Protein AF-A0A965K4A2-F1 (afdb_monomer_lite)

Radius of gyration: 13.81 Å; chains: 1; bounding box: 34×24×34 Å

Secondary structure (DSSP, 8-state):
-HHHHHHHHHHHTTT--HHHHHTTEEEEETTSPPPPHHHHHHHHHHHHHHHHHHH--SSSHHHHHHHHHHHHHGGGT-TT---HHHHHHTEEEEE---

Structure (mmCIF, N/CA/C/O backbone):
data_AF-A0A965K4A2-F1
#
_entry.id   AF-A0A965K4A2-F1
#
loop_
_atom_site.group_PDB
_atom_site.id
_atom_site.type_symbol
_atom_site.label_atom_id
_atom_site.label_alt_id
_atom_site.label_comp_id
_atom_site.label_asym_id
_atom_site.label_entity_id
_atom_site.label_seq_id
_atom_site.pdbx_PDB_ins_code
_atom_site.Cartn_x
_atom_site.Cartn_y
_atom_site.Cartn_z
_atom_site.occupancy
_atom_site.B_iso_or_equiv
_atom_site.auth_seq_id
_atom_site.auth_comp_id
_atom_site.auth_asym_id
_atom_site.auth_atom_id
_atom_site.pdbx_PDB_model_num
ATOM 1 N N . VAL A 1 1 ? -6.860 2.955 -16.000 1.00 63.62 1 VAL A N 1
ATOM 2 C CA . VAL A 1 1 ? -8.038 2.314 -15.357 1.00 63.62 1 VAL A CA 1
ATOM 3 C C . VAL A 1 1 ? -7.767 2.025 -13.886 1.00 63.62 1 VAL A C 1
ATOM 5 O O . VAL A 1 1 ? -8.522 2.504 -13.05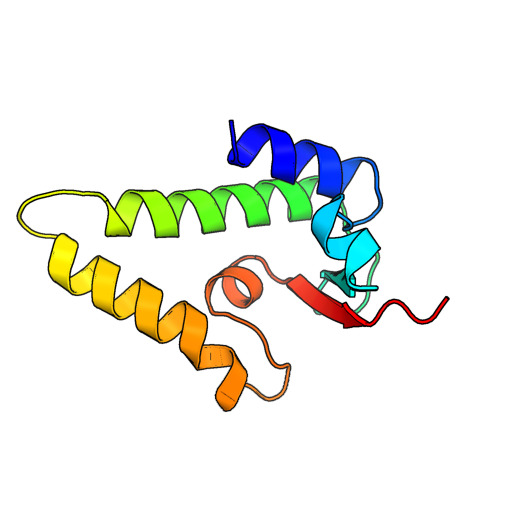2 1.00 63.62 1 VAL A O 1
ATOM 8 N N . GLU A 1 2 ? -6.670 1.333 -13.564 1.00 70.44 2 GLU A N 1
ATOM 9 C CA . GLU A 1 2 ? -6.285 0.964 -12.192 1.00 70.44 2 GLU A CA 1
ATOM 10 C C . GLU A 1 2 ? -6.210 2.152 -11.219 1.00 70.44 2 GLU A C 1
ATOM 12 O O . GLU A 1 2 ? -6.946 2.168 -10.237 1.00 70.44 2 GLU A O 1
ATOM 17 N N . PHE A 1 3 ? -5.431 3.193 -11.534 1.00 74.00 3 PHE A N 1
ATOM 18 C CA . PHE A 1 3 ? -5.333 4.406 -10.708 1.00 74.00 3 PHE A CA 1
ATOM 19 C C . PHE A 1 3 ? -6.699 5.005 -10.347 1.00 74.00 3 PHE A C 1
ATOM 21 O O . PHE A 1 3 ? -6.960 5.341 -9.194 1.00 74.00 3 PHE A O 1
ATOM 28 N N . MET A 1 4 ? -7.590 5.108 -11.336 1.00 74.06 4 MET A N 1
ATOM 29 C CA . MET A 1 4 ? -8.898 5.739 -11.178 1.00 74.06 4 MET A CA 1
ATOM 30 C C . MET A 1 4 ? -9.844 4.859 -10.355 1.00 74.06 4 MET A C 1
ATOM 32 O O . MET A 1 4 ? -10.539 5.356 -9.474 1.00 74.06 4 MET A O 1
ATOM 36 N N . TYR A 1 5 ? -9.821 3.544 -10.589 1.00 78.25 5 TYR A N 1
ATOM 37 C CA . TYR A 1 5 ? -10.579 2.566 -9.811 1.00 78.25 5 TYR A CA 1
ATOM 38 C C . TYR A 1 5 ? -10.142 2.546 -8.340 1.00 78.25 5 TYR A C 1
ATOM 40 O O . TYR A 1 5 ? -10.987 2.638 -7.449 1.00 78.25 5 TYR A O 1
ATOM 48 N N . LEU A 1 6 ? -8.835 2.464 -8.082 1.00 79.81 6 LEU A N 1
ATOM 49 C CA . LEU A 1 6 ? -8.283 2.371 -6.732 1.00 79.81 6 LEU A CA 1
ATOM 50 C C . LEU A 1 6 ? -8.500 3.662 -5.940 1.00 79.81 6 LEU A C 1
ATOM 52 O O . LEU A 1 6 ? -9.008 3.594 -4.822 1.00 79.81 6 LEU A O 1
ATOM 56 N N . SER A 1 7 ? -8.211 4.822 -6.541 1.00 74.44 7 SER A N 1
ATOM 57 C CA . SER A 1 7 ? -8.445 6.130 -5.913 1.00 74.44 7 SER A CA 1
ATOM 58 C C . SER A 1 7 ? -9.912 6.289 -5.517 1.00 74.44 7 SER A C 1
ATOM 60 O O . SER A 1 7 ? -10.218 6.536 -4.354 1.00 74.44 7 SER A O 1
ATOM 62 N N . LEU A 1 8 ? -10.842 6.054 -6.452 1.00 80.12 8 LEU A N 1
ATOM 63 C CA . LEU A 1 8 ? -12.275 6.190 -6.184 1.00 80.12 8 LEU A CA 1
ATOM 64 C C . LEU A 1 8 ? -12.769 5.215 -5.115 1.00 80.12 8 LEU A C 1
ATOM 66 O O . LEU A 1 8 ? -13.553 5.608 -4.251 1.00 80.12 8 LEU A O 1
ATOM 70 N N . MET A 1 9 ? -12.338 3.954 -5.166 1.00 82.25 9 MET A N 1
ATOM 71 C CA . MET A 1 9 ? -12.755 2.949 -4.190 1.00 82.25 9 MET A CA 1
ATOM 72 C C . MET A 1 9 ? -12.228 3.275 -2.795 1.00 82.25 9 MET A C 1
ATOM 74 O O . MET A 1 9 ? -13.002 3.282 -1.840 1.00 82.25 9 MET A O 1
ATOM 78 N N . TRP A 1 10 ? -10.947 3.616 -2.668 1.00 79.31 10 TRP A N 1
ATOM 79 C CA . TRP A 1 10 ? -10.361 3.974 -1.380 1.00 79.31 10 TRP A CA 1
ATOM 80 C C . TRP A 1 10 ? -10.959 5.243 -0.789 1.00 79.31 10 TRP A C 1
ATOM 82 O O . TRP A 1 10 ? -11.248 5.253 0.406 1.00 79.31 10 TRP A O 1
ATOM 92 N N . THR A 1 11 ? -11.231 6.262 -1.605 1.00 77.69 11 THR A N 1
ATOM 93 C CA . THR A 1 11 ? -11.894 7.482 -1.135 1.00 77.69 11 THR A CA 1
ATOM 94 C C . THR A 1 11 ? -13.350 7.229 -0.737 1.00 77.69 11 THR A C 1
ATOM 96 O O . THR A 1 11 ? -13.775 7.661 0.329 1.00 77.69 11 THR A O 1
ATOM 99 N N . LYS A 1 12 ? -14.139 6.526 -1.562 1.00 79.19 12 LYS A N 1
ATOM 100 C CA . LYS A 1 12 ? -15.588 6.367 -1.323 1.00 79.19 12 LYS A CA 1
ATOM 101 C C . LYS A 1 12 ? -15.947 5.268 -0.326 1.00 79.19 12 LYS A C 1
ATOM 103 O O . LYS A 1 12 ? -17.055 5.277 0.200 1.00 79.19 12 LYS A O 1
ATOM 108 N N . ARG A 1 13 ? -15.062 4.299 -0.092 1.00 78.50 13 ARG A N 1
ATOM 109 C CA . ARG A 1 13 ? -15.318 3.142 0.783 1.00 78.50 13 ARG A CA 1
ATOM 110 C C . ARG A 1 13 ? -14.332 3.060 1.942 1.00 78.50 13 ARG A C 1
ATOM 112 O O . ARG A 1 13 ? -13.991 1.967 2.383 1.00 78.50 13 ARG A O 1
ATOM 119 N N . ASN A 1 14 ? -13.873 4.216 2.422 1.00 75.50 14 ASN A N 1
ATOM 120 C CA . ASN A 1 14 ? -13.052 4.346 3.626 1.00 75.50 14 ASN A CA 1
ATOM 121 C C . ASN A 1 14 ? -11.855 3.368 3.645 1.00 75.50 14 ASN A C 1
ATOM 123 O O . ASN A 1 14 ? -11.657 2.612 4.601 1.00 75.50 14 ASN A O 1
ATOM 127 N N . GLY A 1 15 ? -11.118 3.318 2.531 1.00 77.38 15 GLY A N 1
ATOM 128 C CA . GLY A 1 15 ? -9.939 2.470 2.373 1.00 77.38 15 GLY A CA 1
ATOM 129 C C . GLY A 1 15 ? -10.183 1.023 1.931 1.00 77.38 15 GLY A C 1
ATOM 130 O O . GLY A 1 15 ? -9.235 0.238 1.923 1.00 77.38 15 GLY A O 1
ATOM 131 N N . GLN A 1 16 ? -11.396 0.651 1.502 1.00 84.06 16 GLN A N 1
ATOM 132 C CA . GLN A 1 16 ? -11.684 -0.685 0.956 1.00 84.06 16 GLN A CA 1
ATOM 133 C C . GLN A 1 16 ? -11.956 -0.695 -0.552 1.00 84.06 16 GLN A C 1
ATOM 135 O O . GLN A 1 16 ? -12.835 -0.007 -1.063 1.00 84.06 16 GLN A O 1
ATOM 140 N N . THR A 1 17 ? -11.259 -1.569 -1.276 1.00 85.94 17 THR A N 1
ATOM 141 C CA . THR A 1 17 ? -11.675 -1.996 -2.621 1.00 85.94 17 THR A CA 1
ATOM 142 C C . THR A 1 17 ? -12.626 -3.189 -2.540 1.00 85.94 17 THR A C 1
ATOM 144 O O . THR A 1 17 ? -12.790 -3.792 -1.482 1.00 85.94 17 THR A O 1
ATOM 147 N N . VAL A 1 18 ? -13.251 -3.565 -3.662 1.00 84.25 18 VAL A N 1
ATOM 148 C CA . VAL A 1 18 ? -14.103 -4.769 -3.721 1.00 84.25 18 VAL A CA 1
ATOM 149 C C . VAL A 1 18 ? -13.321 -6.017 -3.294 1.00 84.25 18 VAL A C 1
ATOM 151 O O . VAL A 1 18 ? -13.799 -6.758 -2.443 1.00 84.25 18 VAL A O 1
ATOM 154 N N . GLY A 1 19 ? -12.096 -6.191 -3.802 1.00 82.12 19 GLY A N 1
ATOM 155 C CA . GLY A 1 19 ? -11.220 -7.305 -3.418 1.00 82.12 19 GLY A CA 1
ATOM 156 C C . GLY A 1 19 ? -10.761 -7.245 -1.956 1.00 82.12 19 GLY A C 1
ATOM 157 O O . GLY A 1 19 ? -10.726 -8.261 -1.268 1.00 82.12 19 GLY A O 1
ATOM 158 N N . ALA A 1 20 ? -10.470 -6.047 -1.441 1.00 83.00 20 ALA A N 1
ATOM 159 C CA . ALA A 1 20 ? -10.123 -5.874 -0.030 1.00 83.00 20 ALA A CA 1
ATOM 160 C C . ALA A 1 20 ? -11.297 -6.261 0.886 1.00 83.00 20 ALA A C 1
ATOM 162 O O . ALA A 1 20 ? -11.112 -6.976 1.866 1.00 83.00 20 ALA A O 1
ATOM 163 N N . LYS A 1 21 ? -12.523 -5.878 0.508 1.00 84.69 21 LYS A N 1
ATOM 164 C CA . LYS A 1 21 ? -13.736 -6.233 1.246 1.00 84.69 21 LYS A CA 1
ATOM 165 C C . LYS A 1 21 ? -13.988 -7.742 1.256 1.00 84.69 21 LYS A C 1
ATOM 167 O O . LYS A 1 21 ? -14.351 -8.277 2.295 1.00 84.69 21 LYS A O 1
ATOM 172 N N . THR A 1 22 ? -13.762 -8.439 0.139 1.00 85.88 22 THR A N 1
ATOM 173 C CA . THR A 1 22 ? -13.885 -9.910 0.100 1.00 85.88 22 THR A CA 1
ATOM 174 C C . THR A 1 22 ? -12.845 -10.618 0.966 1.00 85.88 22 THR A C 1
ATOM 176 O O . THR A 1 22 ? -13.113 -11.706 1.457 1.00 85.88 22 THR A O 1
ATOM 179 N N . LEU A 1 23 ? -11.679 -9.998 1.172 1.00 85.19 23 LEU A N 1
ATOM 180 C CA . LEU A 1 23 ? -10.605 -10.519 2.020 1.00 85.19 23 LEU A CA 1
ATOM 181 C C . LEU A 1 23 ? -10.706 -10.053 3.483 1.00 85.19 23 LEU A C 1
ATOM 183 O O . LEU A 1 23 ? -9.861 -10.430 4.289 1.00 85.19 23 LEU A O 1
ATOM 187 N N . GLY A 1 24 ? -11.702 -9.228 3.833 1.00 86.69 24 GLY A N 1
ATOM 188 C CA . GLY A 1 24 ? -11.837 -8.670 5.181 1.00 86.69 24 GLY A CA 1
ATOM 189 C C . GLY A 1 24 ? -10.649 -7.796 5.584 1.00 86.69 24 GLY A C 1
ATOM 190 O O . GLY A 1 24 ? -10.228 -7.815 6.736 1.00 86.69 24 GLY A O 1
ATOM 191 N N . ILE A 1 25 ? -10.062 -7.060 4.640 1.00 88.56 25 ILE A N 1
ATOM 192 C CA . ILE A 1 25 ? -8.948 -6.141 4.898 1.00 88.56 25 ILE A CA 1
ATOM 193 C C . ILE A 1 25 ? -9.339 -4.720 4.510 1.00 88.56 25 ILE A C 1
ATOM 195 O O . ILE A 1 25 ? -10.131 -4.496 3.591 1.00 88.56 25 ILE A O 1
ATOM 199 N N . ARG A 1 26 ? -8.762 -3.734 5.190 1.00 87.50 26 ARG A N 1
ATOM 200 C CA . ARG A 1 26 ? -8.896 -2.316 4.844 1.00 87.50 26 ARG A CA 1
ATOM 201 C C . ARG A 1 26 ? -7.547 -1.623 4.913 1.00 87.50 26 ARG A C 1
ATOM 203 O O . ARG A 1 26 ? -6.655 -2.049 5.641 1.00 87.50 26 ARG A O 1
ATOM 210 N N . VAL A 1 27 ? -7.421 -0.527 4.181 1.00 86.69 27 VAL A N 1
ATOM 211 C CA . VAL A 1 27 ? -6.245 0.340 4.249 1.00 86.69 27 VAL A CA 1
ATOM 212 C C . VAL A 1 27 ? -6.578 1.542 5.128 1.00 86.69 27 VAL A C 1
ATOM 214 O O . VAL A 1 27 ? -7.620 2.173 4.942 1.00 86.69 27 VAL A O 1
ATOM 217 N N . VAL A 1 28 ? -5.705 1.847 6.080 1.00 88.25 28 VAL A N 1
ATOM 218 C CA . VAL A 1 28 ? -5.795 3.011 6.974 1.00 88.25 28 VAL A CA 1
ATOM 219 C C . VAL A 1 28 ? -4.480 3.782 6.947 1.00 88.25 28 VAL A C 1
ATOM 221 O O . VAL A 1 28 ? -3.486 3.318 6.381 1.00 88.25 28 VAL A O 1
ATOM 224 N N . ALA A 1 29 ? -4.471 4.976 7.525 1.00 86.62 29 ALA A N 1
ATOM 225 C CA . ALA A 1 29 ? -3.240 5.727 7.700 1.00 86.62 29 ALA A CA 1
ATOM 226 C C . ALA A 1 29 ? -2.300 5.015 8.683 1.00 86.62 29 ALA A C 1
ATOM 228 O O . ALA A 1 29 ? -2.749 4.289 9.572 1.00 86.62 29 ALA A O 1
ATOM 229 N N . ALA A 1 30 ? -0.992 5.219 8.536 1.00 84.50 30 ALA A N 1
ATOM 230 C CA . ALA A 1 30 ? 0.003 4.609 9.421 1.00 84.50 30 ALA A CA 1
ATOM 231 C C . ALA A 1 30 ? -0.120 5.071 10.888 1.00 84.50 30 ALA A C 1
ATOM 233 O O . ALA A 1 30 ? 0.331 4.368 11.787 1.00 84.50 30 ALA A O 1
ATOM 234 N N . ASP A 1 31 ? -0.757 6.218 11.138 1.00 82.69 31 ASP A N 1
ATOM 235 C CA . ASP A 1 31 ? -1.094 6.718 12.478 1.00 82.69 31 ASP A CA 1
ATOM 236 C C . ASP A 1 31 ? -2.402 6.126 13.047 1.00 82.69 31 ASP A C 1
ATOM 238 O O . ASP A 1 31 ? -2.794 6.444 14.168 1.00 82.69 31 ASP A O 1
ATOM 242 N N . GLY A 1 32 ? -3.080 5.255 12.291 1.00 78.50 32 GLY A N 1
ATOM 243 C CA . GLY A 1 32 ? -4.359 4.648 12.660 1.00 78.50 32 GLY A CA 1
ATOM 244 C C . GLY A 1 32 ? -5.585 5.510 12.347 1.00 78.50 32 GLY A C 1
ATOM 245 O O . GLY A 1 32 ? -6.710 5.067 12.593 1.00 78.50 32 GLY A O 1
ATOM 246 N N . SER A 1 33 ? -5.410 6.711 11.789 1.00 82.75 33 SER A N 1
ATOM 247 C CA . SER A 1 33 ? -6.529 7.559 11.377 1.00 82.75 33 SER A CA 1
ATOM 248 C C . SER A 1 33 ? -7.268 6.993 10.147 1.00 82.75 33 SER A C 1
ATOM 250 O O . SER A 1 33 ? -6.710 6.208 9.362 1.00 82.75 33 SER A O 1
ATOM 252 N N . PRO A 1 34 ? -8.555 7.353 9.956 1.00 80.81 34 PRO A N 1
ATOM 253 C CA . PRO A 1 34 ? -9.304 6.966 8.768 1.00 80.81 34 PRO A CA 1
ATOM 254 C C . PRO A 1 34 ? -8.631 7.459 7.486 1.00 80.81 34 PRO A C 1
ATOM 256 O O . PRO A 1 34 ? -8.018 8.526 7.449 1.00 80.81 34 PRO A O 1
ATOM 259 N N . MET A 1 35 ? -8.792 6.703 6.399 1.00 81.25 35 MET A N 1
ATOM 260 C CA . MET A 1 35 ? -8.211 7.087 5.116 1.00 81.25 35 MET A CA 1
ATOM 261 C C . MET A 1 35 ? -8.840 8.396 4.610 1.00 81.25 35 MET A C 1
ATOM 263 O O . MET A 1 35 ? -10.038 8.455 4.332 1.00 81.25 35 MET A O 1
ATOM 267 N N . THR A 1 36 ? -8.019 9.429 4.415 1.00 82.00 36 THR A N 1
ATOM 268 C CA . THR A 1 36 ? -8.431 10.679 3.777 1.00 82.00 36 THR A CA 1
ATOM 269 C C . THR A 1 36 ? -8.377 10.555 2.249 1.00 82.00 36 THR A C 1
ATOM 271 O O . THR A 1 36 ? -7.619 9.741 1.705 1.00 82.00 36 THR A O 1
ATOM 274 N N . PRO A 1 37 ? -9.151 11.375 1.513 1.00 77.06 37 PRO A N 1
ATOM 275 C CA . PRO A 1 37 ? -9.091 11.408 0.053 1.00 77.06 37 PRO A CA 1
ATOM 276 C C . PRO A 1 37 ? -7.680 11.684 -0.482 1.00 77.06 37 PRO A C 1
ATOM 278 O O . PRO A 1 37 ? -7.251 11.037 -1.433 1.00 77.06 37 PRO A O 1
ATOM 281 N N . GLU A 1 38 ? -6.939 12.595 0.155 1.00 80.88 38 GLU A N 1
ATOM 282 C CA . GLU A 1 38 ? -5.560 12.932 -0.214 1.00 80.88 38 GLU A CA 1
ATOM 283 C C . GLU A 1 38 ? -4.624 11.721 -0.095 1.00 80.88 38 GLU A C 1
ATOM 285 O O . GLU A 1 38 ? -3.874 11.423 -1.027 1.00 80.88 38 GLU A O 1
ATOM 290 N N . MET A 1 39 ? -4.725 10.964 1.004 1.00 81.62 39 MET A N 1
ATOM 291 C CA . MET A 1 39 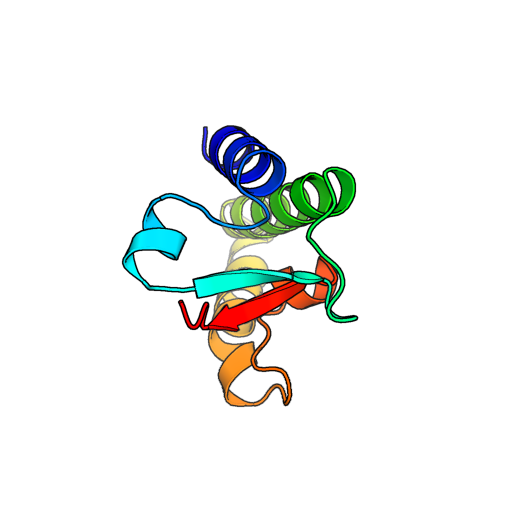? -3.946 9.737 1.190 1.00 81.62 39 MET A CA 1
ATOM 292 C C . MET A 1 39 ? -4.271 8.687 0.126 1.00 81.62 39 MET A C 1
ATOM 294 O O . MET A 1 39 ? -3.360 8.045 -0.399 1.00 81.62 39 MET A O 1
ATOM 298 N N . ALA A 1 40 ? -5.544 8.545 -0.257 1.00 81.19 40 ALA A N 1
ATOM 299 C CA . ALA A 1 40 ? -5.946 7.628 -1.322 1.00 81.19 40 AL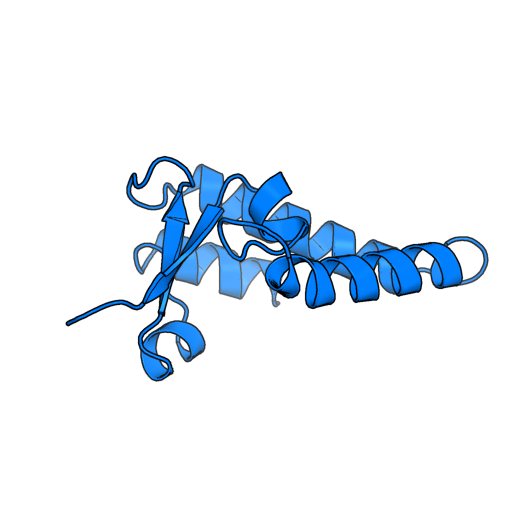A A CA 1
ATOM 300 C C . ALA A 1 40 ? -5.309 7.994 -2.676 1.00 81.19 40 ALA A C 1
ATOM 302 O O . ALA A 1 40 ? -4.786 7.110 -3.362 1.00 81.19 40 ALA A O 1
ATOM 303 N N . TYR A 1 41 ? -5.290 9.283 -3.036 1.00 79.94 41 TYR A N 1
ATOM 304 C CA . TYR A 1 41 ? -4.626 9.759 -4.254 1.00 79.94 41 TYR A CA 1
ATOM 305 C C . TYR A 1 41 ? -3.113 9.565 -4.201 1.00 79.94 41 TYR A C 1
ATOM 307 O O . TYR A 1 41 ? -2.528 9.055 -5.159 1.00 79.94 41 TYR A O 1
ATOM 315 N N . ARG A 1 42 ? -2.474 9.916 -3.078 1.00 83.06 42 ARG A N 1
ATOM 316 C CA . ARG A 1 42 ? -1.033 9.722 -2.880 1.00 83.06 42 ARG A CA 1
ATOM 317 C C . ARG A 1 42 ? -0.659 8.252 -3.025 1.00 83.06 42 ARG A C 1
ATOM 319 O O . ARG A 1 42 ? 0.283 7.928 -3.745 1.00 83.06 42 ARG A O 1
ATOM 326 N N . ARG A 1 43 ? -1.426 7.353 -2.407 1.00 82.62 43 ARG A N 1
ATOM 327 C CA . ARG A 1 43 ? -1.212 5.908 -2.513 1.00 82.62 43 ARG A CA 1
ATOM 328 C C . ARG A 1 43 ? -1.345 5.407 -3.946 1.00 82.62 43 ARG A C 1
ATOM 330 O O . ARG A 1 43 ? -0.476 4.674 -4.415 1.00 82.62 43 ARG A O 1
ATOM 337 N N . ALA A 1 44 ? -2.392 5.820 -4.658 1.00 82.00 44 ALA A N 1
ATOM 338 C CA . ALA A 1 44 ? -2.580 5.442 -6.055 1.00 82.00 44 ALA A CA 1
ATOM 339 C C . ALA A 1 44 ? -1.453 5.980 -6.955 1.00 82.00 44 ALA A C 1
ATOM 341 O O . ALA A 1 44 ? -0.999 5.271 -7.852 1.00 82.00 44 ALA A O 1
ATOM 342 N N . ALA A 1 45 ? -0.958 7.193 -6.695 1.00 82.50 45 ALA A N 1
ATOM 343 C CA . ALA A 1 45 ? 0.147 7.786 -7.444 1.00 82.50 45 ALA A CA 1
ATOM 344 C C . ALA A 1 45 ? 1.464 7.033 -7.209 1.00 82.50 45 ALA A C 1
ATOM 346 O O . ALA A 1 45 ? 2.162 6.708 -8.167 1.00 82.50 45 ALA A O 1
ATOM 347 N N . VAL A 1 46 ? 1.779 6.692 -5.955 1.00 83.50 46 VAL A N 1
ATOM 348 C CA . VAL A 1 46 ? 2.972 5.900 -5.612 1.00 83.50 46 VAL A CA 1
ATOM 349 C C . VAL A 1 46 ? 2.913 4.521 -6.271 1.00 83.50 46 VAL A C 1
ATOM 351 O O . VAL A 1 46 ? 3.887 4.102 -6.893 1.00 83.50 46 VAL A O 1
ATOM 354 N N . LEU A 1 47 ? 1.768 3.838 -6.206 1.00 80.12 47 LEU A N 1
ATOM 355 C CA . LEU A 1 47 ? 1.566 2.565 -6.903 1.00 80.12 47 LEU A CA 1
ATOM 356 C C . LEU A 1 47 ? 1.793 2.696 -8.413 1.00 80.12 47 LEU A C 1
ATOM 358 O O . LEU A 1 47 ? 2.530 1.906 -8.998 1.00 80.12 47 LEU A O 1
ATOM 362 N N . GLN A 1 48 ? 1.227 3.732 -9.035 1.00 79.31 48 GLN A N 1
ATOM 363 C CA . GLN A 1 48 ? 1.405 3.992 -10.461 1.00 79.31 48 GLN A CA 1
ATOM 364 C C . GLN A 1 48 ? 2.879 4.236 -10.819 1.00 79.31 48 GLN A C 1
ATOM 366 O O . GLN A 1 48 ? 3.338 3.739 -11.846 1.00 79.31 48 GLN A O 1
ATOM 371 N N . LEU A 1 49 ? 3.636 4.949 -9.979 1.00 77.56 49 LEU A N 1
ATOM 372 C CA . LEU A 1 49 ? 5.072 5.172 -10.173 1.00 77.56 49 LEU A CA 1
ATOM 373 C C . LEU A 1 49 ? 5.869 3.863 -10.123 1.00 77.56 49 LEU A C 1
ATOM 375 O O . LEU A 1 49 ? 6.712 3.638 -10.990 1.00 77.56 49 LEU A O 1
ATOM 379 N N . PHE A 1 50 ? 5.575 2.975 -9.169 1.00 72.94 50 PHE A N 1
ATOM 380 C CA . PHE A 1 50 ? 6.214 1.655 -9.091 1.00 72.94 50 PHE A CA 1
ATOM 381 C C . PHE A 1 50 ? 5.894 0.784 -10.321 1.00 72.94 50 PHE A C 1
ATOM 383 O O . PHE A 1 50 ? 6.792 0.159 -10.896 1.00 72.94 50 PHE A O 1
ATOM 390 N N . THR A 1 51 ? 4.640 0.775 -10.777 1.00 72.25 51 THR A N 1
ATOM 391 C CA . THR A 1 51 ? 4.213 -0.005 -11.952 1.00 72.25 51 THR A CA 1
ATOM 392 C C . THR A 1 51 ? 4.792 0.545 -13.259 1.00 72.25 51 THR A C 1
ATOM 394 O O . THR A 1 51 ? 5.259 -0.210 -14.111 1.00 72.25 51 THR A O 1
ATOM 397 N N . VAL A 1 52 ? 4.816 1.867 -13.437 1.00 73.69 52 VAL A N 1
ATOM 398 C CA . VAL A 1 52 ? 5.378 2.496 -14.645 1.00 73.69 52 VAL A CA 1
ATOM 399 C C . VAL A 1 52 ? 6.903 2.382 -14.662 1.00 73.69 52 VAL A C 1
ATOM 401 O O . VAL A 1 52 ? 7.473 2.047 -15.700 1.00 73.69 52 VAL A O 1
ATOM 404 N N . GLY A 1 53 ? 7.565 2.582 -13.518 1.00 68.12 53 GLY A N 1
ATOM 405 C CA . GLY A 1 53 ? 9.017 2.437 -13.392 1.00 68.12 53 GLY A CA 1
ATOM 406 C C . GLY A 1 53 ? 9.508 1.020 -13.702 1.00 68.12 53 GLY A C 1
ATOM 407 O O . GLY A 1 53 ? 10.550 0.856 -14.332 1.00 68.12 53 GLY A O 1
ATOM 408 N N . SER A 1 54 ? 8.731 -0.005 -13.339 1.00 65.19 54 SER A N 1
ATOM 409 C CA . SER A 1 54 ? 9.026 -1.408 -13.678 1.00 65.19 54 SER A CA 1
ATOM 410 C C . SER A 1 54 ? 8.704 -1.781 -15.132 1.00 65.19 54 SER A C 1
ATOM 412 O O . SER A 1 54 ? 9.272 -2.738 -15.658 1.00 65.19 54 SER A O 1
ATOM 414 N N . SER A 1 55 ? 7.856 -1.005 -15.815 1.00 65.38 55 SER A N 1
ATOM 415 C CA . SER A 1 55 ? 7.434 -1.262 -17.200 1.00 65.38 55 SER A CA 1
ATOM 416 C C . SER A 1 55 ? 8.305 -0.571 -18.263 1.00 65.38 55 SER A C 1
ATOM 418 O O . 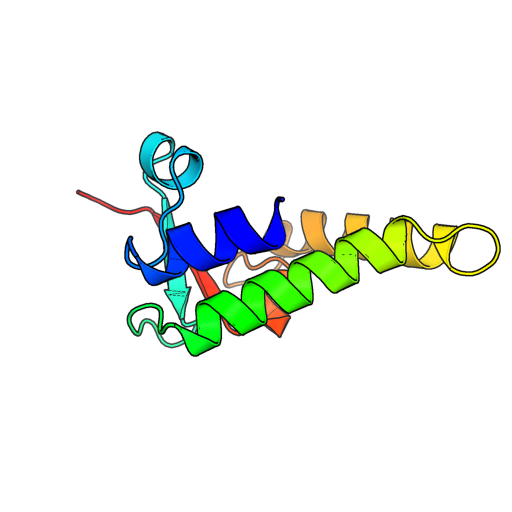SER A 1 55 ? 8.148 -0.850 -19.453 1.00 65.38 55 SER A O 1
ATOM 420 N N . MET A 1 56 ? 9.229 0.315 -17.872 1.00 65.19 56 MET A N 1
ATOM 421 C CA . MET A 1 56 ? 10.037 1.103 -18.812 1.00 65.19 56 MET A CA 1
ATOM 422 C C . MET A 1 56 ? 11.153 0.260 -19.465 1.00 65.19 56 MET A C 1
ATOM 424 O O . MET A 1 56 ? 11.963 -0.343 -18.751 1.00 65.19 56 MET A O 1
ATOM 428 N N . PRO A 1 57 ? 11.250 0.198 -20.807 1.00 60.06 57 PRO A N 1
ATOM 429 C CA . PRO A 1 57 ? 12.270 -0.615 -21.459 1.00 60.06 57 PRO A CA 1
ATOM 430 C C . PRO A 1 57 ? 13.667 0.043 -21.420 1.00 60.06 57 PRO A C 1
ATOM 432 O O . PRO A 1 57 ? 13.806 1.256 -21.275 1.00 60.06 57 PRO A O 1
ATOM 435 N N . TRP A 1 58 ? 14.698 -0.794 -21.597 1.00 64.12 58 TRP A N 1
ATOM 436 C CA . TRP A 1 58 ? 16.120 -0.466 -21.822 1.00 64.12 58 TRP A CA 1
ATOM 437 C C . TRP A 1 58 ? 17.011 -0.263 -20.584 1.00 64.12 58 TRP A C 1
ATOM 439 O O . TRP A 1 58 ? 17.837 -1.132 -20.325 1.00 64.12 58 TRP A O 1
ATOM 449 N N . ILE A 1 59 ? 16.881 0.819 -19.811 1.00 61.47 59 ILE A N 1
ATOM 450 C CA . ILE A 1 59 ? 17.876 1.150 -18.755 1.00 61.47 59 ILE A CA 1
ATOM 451 C C . ILE A 1 59 ? 17.350 0.896 -17.336 1.00 61.47 59 ILE A C 1
ATOM 453 O O . ILE A 1 59 ? 18.090 0.458 -16.459 1.00 61.47 59 ILE A O 1
ATOM 457 N N . LEU A 1 60 ? 16.055 1.121 -17.104 1.00 61.25 60 LEU A N 1
ATOM 458 C CA . LEU A 1 60 ? 15.459 1.054 -15.764 1.00 61.25 60 LEU A CA 1
ATOM 459 C C . LEU A 1 60 ? 14.790 -0.286 -15.452 1.00 61.25 60 LEU A C 1
ATOM 461 O O . LEU A 1 60 ? 14.473 -0.547 -14.299 1.00 61.25 60 LEU A O 1
ATOM 465 N N . LYS A 1 61 ? 14.619 -1.164 -16.442 1.00 66.50 61 LYS A N 1
ATOM 466 C CA . LYS A 1 61 ? 13.960 -2.467 -16.283 1.00 66.50 61 LYS A CA 1
ATOM 467 C C . LYS A 1 61 ? 14.562 -3.361 -15.182 1.00 66.50 61 LYS A C 1
ATOM 469 O O . LYS A 1 61 ? 13.784 -3.865 -14.368 1.00 66.50 61 LYS A O 1
ATOM 474 N N . PRO A 1 62 ? 15.897 -3.566 -15.091 1.00 67.69 62 PRO A N 1
ATOM 475 C CA . PRO A 1 62 ? 16.462 -4.365 -14.003 1.00 67.69 62 PRO A CA 1
ATOM 476 C C . PRO A 1 62 ? 16.251 -3.690 -12.641 1.00 67.69 62 PRO A C 1
ATOM 478 O O . PRO A 1 62 ? 15.849 -4.351 -11.687 1.00 67.69 62 PRO A O 1
ATOM 481 N N . LEU A 1 63 ? 16.419 -2.367 -12.566 1.00 71.00 63 LEU A N 1
ATOM 482 C CA . LEU A 1 63 ? 16.245 -1.598 -11.333 1.00 71.00 63 LEU A CA 1
ATOM 483 C C . LEU A 1 63 ? 14.783 -1.602 -10.850 1.00 71.00 63 LEU A C 1
ATOM 485 O O . LEU A 1 63 ? 14.515 -1.820 -9.672 1.00 71.00 63 LEU A O 1
ATOM 489 N N . GLY A 1 64 ? 13.833 -1.431 -11.769 1.00 70.88 64 GLY A N 1
ATOM 490 C CA . GLY A 1 64 ? 12.399 -1.479 -11.501 1.00 70.88 64 GLY A CA 1
ATOM 491 C C . GLY A 1 64 ? 11.915 -2.877 -11.119 1.00 70.88 64 GLY A C 1
ATOM 492 O O . GLY A 1 64 ? 11.061 -3.005 -10.245 1.00 70.88 64 GLY A O 1
ATOM 493 N N . SER A 1 65 ? 12.499 -3.929 -11.698 1.00 72.19 65 SER A N 1
ATOM 494 C CA . SER A 1 65 ? 12.199 -5.317 -11.315 1.00 72.19 65 SER A CA 1
ATOM 495 C C . SER A 1 65 ? 12.682 -5.621 -9.896 1.00 72.19 65 SER A C 1
ATOM 497 O O . SER A 1 65 ? 11.932 -6.176 -9.097 1.00 72.19 65 SER A O 1
ATOM 499 N N . VAL A 1 66 ? 13.900 -5.194 -9.544 1.00 79.31 66 VAL A N 1
ATOM 500 C CA . VAL A 1 66 ? 14.423 -5.318 -8.174 1.00 79.31 66 VAL A CA 1
ATOM 501 C C . VAL A 1 66 ? 13.577 -4.505 -7.193 1.00 79.31 66 VAL A C 1
ATOM 503 O O . VAL A 1 66 ? 13.210 -5.023 -6.142 1.00 79.31 66 VAL A O 1
ATOM 506 N N . ALA A 1 67 ? 13.197 -3.273 -7.539 1.00 77.62 67 ALA A N 1
ATOM 507 C CA . ALA A 1 67 ? 12.334 -2.443 -6.700 1.00 77.62 67 ALA A CA 1
ATOM 508 C C . ALA A 1 67 ? 10.952 -3.079 -6.471 1.00 77.62 67 ALA A C 1
ATOM 510 O O . ALA A 1 67 ? 10.425 -3.007 -5.362 1.00 77.62 67 ALA A O 1
ATOM 511 N N . LEU A 1 68 ? 10.381 -3.741 -7.483 1.00 78.44 68 LEU A N 1
ATOM 512 C CA . LEU A 1 68 ? 9.116 -4.464 -7.361 1.00 78.44 68 LEU A CA 1
ATOM 513 C C . LEU A 1 68 ? 9.246 -5.690 -6.446 1.00 78.44 68 LEU A C 1
ATOM 515 O O . LEU A 1 68 ? 8.401 -5.892 -5.575 1.00 78.44 68 LEU A O 1
ATOM 519 N N . ILE A 1 69 ? 10.316 -6.474 -6.605 1.00 83.38 69 ILE A N 1
ATOM 520 C CA . ILE A 1 69 ? 10.598 -7.634 -5.749 1.00 83.38 69 ILE A CA 1
ATOM 521 C C . ILE A 1 69 ? 10.778 -7.181 -4.301 1.00 83.38 69 ILE A C 1
ATOM 523 O O . ILE A 1 69 ? 10.125 -7.711 -3.405 1.00 83.38 69 ILE A O 1
ATOM 527 N N . LEU A 1 70 ? 11.603 -6.157 -4.071 1.00 84.75 70 LEU A N 1
ATOM 528 C CA . LEU A 1 70 ? 11.798 -5.590 -2.740 1.00 84.75 70 LEU A CA 1
ATOM 529 C C . LEU A 1 70 ? 10.486 -5.067 -2.165 1.00 84.75 70 LEU A C 1
ATOM 531 O O . LEU A 1 70 ? 10.204 -5.330 -1.006 1.00 84.75 70 LEU A O 1
ATOM 535 N N . ASN A 1 71 ? 9.656 -4.395 -2.963 1.00 82.38 71 ASN A N 1
ATOM 536 C CA . ASN A 1 71 ? 8.356 -3.894 -2.528 1.00 82.38 71 ASN A CA 1
ATOM 537 C C . ASN A 1 71 ? 7.421 -5.009 -2.035 1.00 82.38 71 ASN A C 1
ATOM 539 O O . ASN A 1 71 ? 6.744 -4.819 -1.026 1.00 82.38 71 ASN A O 1
ATOM 543 N N . ILE A 1 72 ? 7.391 -6.153 -2.726 1.00 81.88 72 ILE A N 1
ATOM 544 C CA . ILE A 1 72 ? 6.533 -7.297 -2.378 1.00 81.88 72 ILE A CA 1
ATOM 545 C C . ILE A 1 72 ? 7.100 -8.090 -1.197 1.00 81.88 72 ILE A C 1
ATOM 547 O O . ILE A 1 72 ? 6.330 -8.590 -0.382 1.00 81.88 72 ILE A O 1
ATOM 551 N N . LEU A 1 73 ? 8.425 -8.214 -1.095 1.00 88.12 73 LEU A N 1
ATOM 552 C CA . LEU A 1 73 ? 9.079 -8.971 -0.024 1.00 88.12 73 LEU A CA 1
ATOM 553 C C . LEU A 1 73 ? 9.232 -8.168 1.274 1.00 88.12 73 LEU A C 1
ATOM 555 O O . LEU A 1 73 ? 9.324 -8.769 2.338 1.00 88.12 73 LEU A O 1
ATOM 559 N N . TRP A 1 74 ? 9.193 -6.833 1.214 1.00 89.00 74 TRP A N 1
ATOM 560 C CA . TRP A 1 74 ? 9.359 -5.949 2.375 1.00 89.00 74 TRP A CA 1
ATOM 561 C C . TRP A 1 74 ? 8.497 -6.298 3.605 1.00 89.00 74 TRP A C 1
ATOM 563 O O . TRP A 1 74 ? 9.028 -6.303 4.718 1.00 89.00 74 TRP A O 1
ATOM 573 N N . PRO A 1 75 ? 7.204 -6.654 3.455 1.00 88.12 75 PRO A N 1
ATOM 574 C CA . PRO A 1 75 ? 6.353 -7.025 4.583 1.00 88.12 75 PRO A CA 1
ATOM 575 C C . PRO A 1 75 ? 6.840 -8.232 5.392 1.00 88.12 75 PRO A C 1
ATOM 577 O O . PRO A 1 75 ? 6.369 -8.424 6.511 1.00 88.12 75 PRO A O 1
ATOM 580 N N . LEU A 1 76 ? 7.736 -9.067 4.847 1.00 88.62 76 LEU A N 1
ATOM 581 C CA . LEU A 1 76 ? 8.249 -10.257 5.536 1.00 88.62 76 LEU A CA 1
ATOM 582 C C . LEU A 1 76 ? 9.101 -9.904 6.760 1.00 88.62 76 LEU A C 1
ATOM 584 O O . LEU A 1 76 ? 9.170 -10.698 7.695 1.00 88.62 76 LEU A O 1
ATOM 588 N N . TRP A 1 77 ? 9.736 -8.731 6.761 1.00 89.88 77 TRP A N 1
ATOM 589 C CA . TRP A 1 77 ? 10.617 -8.278 7.841 1.00 89.88 77 TRP A CA 1
ATOM 590 C C . TRP A 1 77 ? 10.257 -6.895 8.393 1.00 89.88 77 TRP A C 1
ATOM 592 O O . TRP A 1 77 ? 10.817 -6.483 9.408 1.00 89.88 77 TRP A O 1
ATOM 602 N N . ASP A 1 78 ? 9.347 -6.156 7.757 1.00 88.06 78 ASP A N 1
ATOM 603 C CA . ASP A 1 78 ? 8.881 -4.874 8.283 1.00 88.06 78 ASP A CA 1
ATOM 604 C C . ASP A 1 78 ? 7.981 -5.085 9.525 1.00 88.06 78 ASP A C 1
ATOM 606 O O . ASP A 1 78 ? 7.010 -5.844 9.452 1.00 88.06 78 ASP A O 1
ATOM 610 N N . PRO A 1 79 ? 8.249 -4.414 10.667 1.00 85.81 79 PRO A N 1
ATOM 611 C CA . PRO A 1 79 ? 7.467 -4.582 11.897 1.00 85.81 79 PRO A CA 1
ATOM 612 C C . PRO A 1 79 ? 5.974 -4.271 11.743 1.00 85.81 79 PRO A C 1
ATOM 614 O O . PRO A 1 79 ? 5.149 -4.841 12.455 1.00 85.81 79 PRO A O 1
ATOM 617 N N . GLN A 1 80 ? 5.621 -3.378 10.813 1.00 84.44 80 GLN A N 1
ATOM 618 C CA . GLN A 1 80 ? 4.238 -2.998 10.517 1.00 84.44 80 GLN A CA 1
ATOM 619 C C . GLN A 1 80 ? 3.657 -3.793 9.338 1.00 84.44 80 GLN A C 1
ATOM 621 O O . GLN A 1 80 ? 2.533 -3.526 8.915 1.00 84.44 80 GLN A O 1
ATOM 626 N N . LYS A 1 81 ? 4.403 -4.775 8.807 1.00 86.31 81 LYS A N 1
ATOM 627 C CA . LYS A 1 81 ? 4.042 -5.588 7.634 1.00 86.31 81 LYS A CA 1
ATOM 628 C C . LYS A 1 81 ? 3.665 -4.735 6.416 1.00 86.31 81 LYS A C 1
ATOM 630 O O . LYS A 1 81 ? 2.788 -5.104 5.636 1.00 86.31 81 LYS A O 1
ATOM 635 N N . GLN A 1 82 ? 4.319 -3.585 6.255 1.00 87.75 82 GLN A N 1
ATOM 636 C CA . GLN A 1 82 ? 4.087 -2.676 5.134 1.00 87.75 82 GLN A CA 1
ATOM 637 C C . GLN A 1 82 ? 4.910 -3.076 3.912 1.00 87.75 82 GLN A C 1
ATOM 639 O O . GLN A 1 82 ? 6.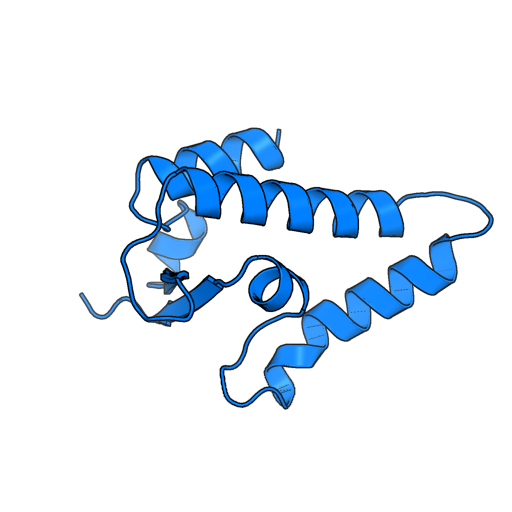058 -3.504 4.021 1.00 87.75 82 GLN A O 1
ATOM 644 N N . THR A 1 83 ? 4.344 -2.868 2.727 1.00 88.12 83 THR A N 1
ATOM 645 C CA . THR A 1 83 ? 5.120 -2.847 1.482 1.00 88.12 83 THR A CA 1
ATOM 646 C C . THR A 1 83 ? 5.833 -1.496 1.329 1.00 88.12 83 THR A C 1
ATOM 648 O O . THR A 1 83 ? 5.485 -0.514 1.993 1.00 88.12 83 THR A O 1
ATOM 651 N N . LEU A 1 84 ? 6.818 -1.400 0.430 1.00 86.38 84 LEU A N 1
ATOM 652 C CA . LEU A 1 84 ? 7.528 -0.133 0.191 1.00 86.38 84 LEU A CA 1
ATOM 653 C C . LEU A 1 84 ? 6.594 0.977 -0.317 1.00 86.38 84 LEU A C 1
ATOM 655 O O . LEU A 1 84 ? 6.721 2.127 0.107 1.00 86.38 84 LEU A O 1
ATOM 659 N N . HIS A 1 85 ? 5.639 0.645 -1.188 1.00 82.69 85 HIS A N 1
ATOM 660 C CA . HIS A 1 85 ? 4.667 1.614 -1.693 1.00 82.69 85 HIS A CA 1
ATOM 661 C C . HIS A 1 85 ? 3.697 2.083 -0.605 1.00 82.69 85 HIS A C 1
ATOM 663 O O . HIS A 1 85 ? 3.380 3.270 -0.551 1.00 82.69 85 HIS A O 1
ATOM 669 N N . ASP A 1 86 ? 3.268 1.192 0.292 1.00 83.62 86 ASP A N 1
ATOM 670 C CA . ASP A 1 86 ? 2.412 1.563 1.420 1.00 83.62 86 ASP A CA 1
ATOM 671 C C . ASP A 1 86 ? 3.158 2.478 2.398 1.00 83.62 86 ASP A C 1
ATOM 673 O O . ASP A 1 86 ? 2.608 3.478 2.860 1.00 83.62 86 ASP A O 1
ATOM 677 N N . LYS A 1 87 ? 4.445 2.206 2.638 1.00 85.75 87 LYS A N 1
ATOM 678 C CA . LYS A 1 87 ? 5.308 3.041 3.481 1.00 85.75 87 LYS A CA 1
ATOM 679 C C . LYS A 1 87 ? 5.526 4.432 2.885 1.00 85.75 87 LYS A C 1
ATOM 681 O O . LYS A 1 87 ? 5.405 5.431 3.588 1.00 85.75 87 LYS A O 1
ATOM 686 N N . ALA A 1 88 ? 5.776 4.516 1.578 1.00 85.38 88 ALA A N 1
ATOM 687 C CA . ALA A 1 88 ? 5.906 5.788 0.862 1.00 85.38 88 ALA A CA 1
ATOM 688 C C . ALA A 1 88 ? 4.584 6.586 0.809 1.00 85.38 88 ALA A C 1
ATOM 690 O O . ALA A 1 88 ? 4.593 7.825 0.790 1.00 85.38 88 ALA A O 1
ATOM 691 N N . ALA A 1 89 ? 3.449 5.884 0.812 1.00 83.88 89 ALA A N 1
ATOM 692 C CA . ALA A 1 89 ? 2.116 6.470 0.891 1.00 83.88 89 ALA A CA 1
ATOM 693 C C . ALA A 1 89 ? 1.680 6.838 2.321 1.00 83.88 89 ALA A C 1
ATOM 695 O O . ALA A 1 89 ? 0.715 7.582 2.470 1.00 83.88 89 ALA A O 1
ATOM 696 N N . GLY A 1 90 ? 2.383 6.360 3.354 1.00 84.44 90 GLY A N 1
ATOM 697 C CA . GLY A 1 90 ? 2.010 6.576 4.755 1.00 84.44 90 GLY A CA 1
ATOM 698 C C . GLY A 1 90 ? 0.782 5.769 5.185 1.00 84.44 90 GLY A C 1
ATOM 699 O O . GLY A 1 90 ? 0.011 6.225 6.025 1.00 84.44 90 GLY A O 1
ATOM 700 N N . THR A 1 91 ? 0.575 4.588 4.603 1.00 87.50 91 THR A N 1
ATOM 701 C CA . THR A 1 91 ? -0.613 3.752 4.834 1.00 87.50 91 THR A CA 1
ATOM 702 C C . THR A 1 91 ? -0.248 2.368 5.360 1.00 87.50 91 THR A C 1
ATOM 704 O O . THR A 1 91 ? 0.830 1.857 5.066 1.00 87.50 91 THR A O 1
ATOM 707 N N . ILE A 1 92 ? -1.153 1.729 6.097 1.00 89.06 92 ILE A N 1
ATOM 708 C CA . ILE A 1 92 ? -1.044 0.333 6.546 1.00 89.06 92 ILE A CA 1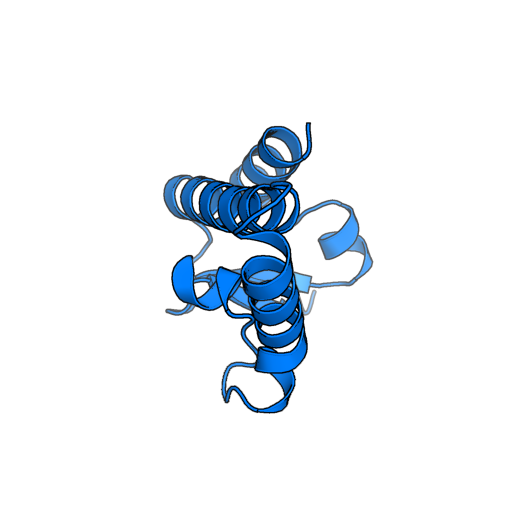
ATOM 709 C C . ILE A 1 92 ? -2.289 -0.453 6.132 1.00 89.06 92 ILE A C 1
ATOM 711 O O . ILE A 1 92 ? -3.385 0.102 6.015 1.00 89.06 92 ILE A O 1
ATOM 715 N N . VAL A 1 93 ? -2.128 -1.759 5.925 1.00 88.69 93 VAL A N 1
ATOM 716 C CA . VAL A 1 93 ? -3.245 -2.681 5.700 1.00 88.69 93 VAL A CA 1
ATOM 717 C C . VAL A 1 93 ? -3.566 -3.377 7.014 1.00 88.69 93 VAL A C 1
ATOM 719 O O . VAL A 1 93 ? -2.698 -4.002 7.620 1.00 88.69 93 VAL A O 1
ATOM 722 N N . VAL A 1 94 ? -4.820 -3.288 7.443 1.00 88.69 94 VAL A N 1
ATOM 723 C CA . VAL A 1 94 ? -5.314 -3.920 8.668 1.00 88.69 94 VAL A CA 1
ATOM 724 C C . VAL A 1 94 ? -6.445 -4.889 8.345 1.00 88.69 94 VAL A C 1
ATOM 726 O O . VAL A 1 94 ? -7.178 -4.712 7.369 1.00 88.69 94 VAL A O 1
ATOM 729 N N . VAL A 1 95 ? -6.580 -5.929 9.167 1.00 86.62 95 VAL A N 1
ATOM 730 C CA . VAL A 1 95 ? -7.715 -6.854 9.088 1.00 86.62 95 VAL A CA 1
ATOM 731 C C . VAL A 1 95 ? -8.938 -6.137 9.649 1.00 86.62 95 VAL A C 1
ATOM 733 O O . VAL A 1 95 ? -8.937 -5.705 10.802 1.00 86.62 95 VAL A O 1
ATOM 736 N N . ASP A 1 96 ? -9.963 -5.999 8.818 1.00 80.25 96 ASP A N 1
ATOM 737 C CA . ASP A 1 96 ? -11.256 -5.440 9.185 1.00 80.25 96 ASP A CA 1
ATOM 738 C C . ASP A 1 96 ? -12.017 -6.525 9.954 1.00 80.25 96 ASP A C 1
ATOM 740 O O . ASP A 1 96 ? -12.620 -7.429 9.373 1.00 80.25 96 ASP A O 1
ATOM 744 N N . LYS A 1 97 ? -11.906 -6.498 11.286 1.00 62.41 97 LYS A N 1
ATOM 745 C CA . LYS A 1 97 ? -12.768 -7.308 12.147 1.00 62.41 97 LYS A CA 1
ATOM 746 C C . LYS A 1 97 ? -14.144 -6.643 12.143 1.00 62.41 97 LYS A C 1
ATOM 748 O O . LYS A 1 97 ? -14.301 -5.604 12.777 1.00 62.41 97 LYS A O 1
ATOM 753 N N . ASN A 1 98 ? -15.073 -7.207 11.366 1.00 53.25 98 ASN A N 1
ATOM 754 C CA . ASN A 1 98 ? -16.504 -6.895 11.473 1.00 53.25 98 ASN A CA 1
ATOM 755 C C . ASN A 1 98 ? -16.984 -7.033 12.920 1.00 53.25 98 ASN A C 1
ATOM 757 O O . ASN A 1 98 ? -16.529 -7.992 13.589 1.00 53.25 98 ASN A O 1
#

Foldseek 3Di:
DQLVQQLCCCAVVQADDPVCVVVQKGKAALVRHTDHSVLSNLLSVLVVCLVVQCVDPDDSVVVSVVLVVQQVCVLVPDPQSHGPSCVSSRMGMDRNDD

pLDDT: mean 79.66, std 7.94, range [53.25, 89.88]

Sequence (98 aa):
VEFMYLSLMWTKRNGQTVGAKTLGIRVVAADGSPMTPEMAYRRAAVLQLFTVGSSMPWILKPLGSVALILNILWPLWDPQKQTLHDKAAGTIVVVDKN